Protein AF-A0A6V7JBC4-F1 (afdb_monomer)

Foldseek 3Di:
DDDLADCDPNDGDAAPVNDWDFDADPVPRDTPDTHGDNDD

Mean predicted aligned error: 3.77 Å

Structure (mmCIF, N/CA/C/O backbone):
data_AF-A0A6V7JBC4-F1
#
_entry.id   AF-A0A6V7JBC4-F1
#
loop_
_atom_site.group_PDB
_atom_site.id
_atom_site.type_symbol
_atom_site.label_atom_id
_atom_site.label_alt_id
_atom_site.label_comp_id
_atom_site.label_asym_id
_atom_site.label_entity_id
_atom_site.label_seq_id
_atom_site.pdbx_PDB_ins_code
_atom_site.Cartn_x
_atom_site.Cartn_y
_atom_site.Cartn_z
_atom_site.occupancy
_atom_site.B_iso_or_equiv
_atom_site.auth_seq_id
_atom_site.auth_comp_id
_atom_site.auth_asym_id
_atom_site.auth_atom_id
_atom_site.pdbx_PDB_model_num
ATOM 1 N N . LYS A 1 1 ? 2.154 15.910 -1.694 1.00 55.97 1 LYS A N 1
ATOM 2 C CA . LYS A 1 1 ? 1.192 14.779 -1.668 1.00 55.97 1 LYS A CA 1
ATOM 3 C C . LYS A 1 1 ? 2.034 13.514 -1.576 1.00 55.97 1 LYS A C 1
ATOM 5 O O . LYS A 1 1 ? 2.896 13.364 -2.429 1.00 55.97 1 LYS A O 1
ATOM 10 N N . PHE A 1 2 ? 1.914 12.713 -0.517 1.00 68.50 2 PHE A N 1
ATOM 11 C CA . PHE A 1 2 ? 2.724 11.495 -0.381 1.00 68.50 2 PHE A CA 1
ATOM 12 C C . PHE A 1 2 ? 2.234 10.435 -1.384 1.00 68.50 2 PHE A C 1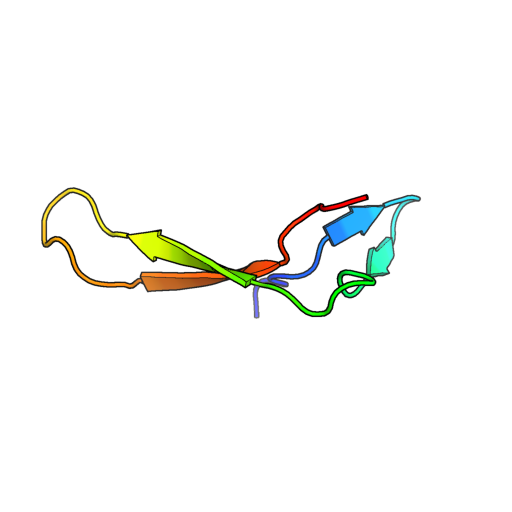
ATOM 14 O O . PHE A 1 2 ? 1.017 10.247 -1.470 1.00 68.50 2 PHE A O 1
ATOM 21 N N . PRO A 1 3 ? 3.124 9.796 -2.164 1.00 77.88 3 PRO A N 1
ATOM 22 C CA . PRO A 1 3 ? 2.746 8.724 -3.077 1.00 77.88 3 PRO A CA 1
ATOM 23 C C . PRO A 1 3 ? 2.422 7.448 -2.289 1.00 77.88 3 PRO A C 1
ATOM 25 O O . PRO A 1 3 ? 3.188 7.021 -1.433 1.00 77.88 3 PRO A O 1
ATOM 28 N N . PHE A 1 4 ? 1.271 6.847 -2.582 1.00 88.81 4 PHE A N 1
ATOM 29 C CA . PHE A 1 4 ? 0.790 5.570 -2.021 1.00 88.81 4 PHE A CA 1
ATOM 30 C C . PHE A 1 4 ? 1.090 4.387 -2.962 1.00 88.81 4 PHE A C 1
ATOM 32 O O . PHE A 1 4 ? 0.497 3.319 -2.844 1.00 88.81 4 PHE A O 1
ATOM 39 N N . GLN A 1 5 ? 1.987 4.621 -3.918 1.00 91.94 5 GLN A N 1
ATOM 40 C CA . GLN A 1 5 ? 2.467 3.697 -4.940 1.00 91.94 5 GLN A CA 1
ATOM 41 C C . GLN A 1 5 ? 3.683 2.912 -4.432 1.00 91.94 5 GLN A C 1
ATOM 43 O O . GLN A 1 5 ? 4.315 3.302 -3.448 1.00 91.94 5 GLN A O 1
ATOM 48 N N . LEU A 1 6 ? 4.027 1.819 -5.112 1.00 91.38 6 LEU A N 1
ATOM 49 C CA . LEU A 1 6 ? 5.227 1.043 -4.805 1.00 91.38 6 LEU A CA 1
ATOM 50 C C . LEU A 1 6 ? 6.463 1.828 -5.247 1.00 91.38 6 LEU A C 1
ATOM 52 O O . LEU A 1 6 ? 6.426 2.505 -6.270 1.00 91.38 6 LEU A O 1
ATOM 56 N N . PHE A 1 7 ? 7.560 1.731 -4.500 1.00 93.19 7 PHE A N 1
ATOM 57 C CA . PHE A 1 7 ? 8.833 2.329 -4.898 1.00 93.19 7 PHE A CA 1
ATOM 58 C C . PHE A 1 7 ? 9.786 1.231 -5.372 1.00 93.19 7 PHE A C 1
ATOM 60 O O . PHE A 1 7 ? 10.314 0.469 -4.562 1.00 93.19 7 PHE A O 1
ATOM 67 N N . ILE A 1 8 ? 9.960 1.115 -6.689 1.00 93.06 8 ILE A N 1
ATOM 68 C CA . ILE A 1 8 ? 10.712 0.040 -7.348 1.00 93.06 8 ILE A CA 1
ATOM 69 C C . ILE A 1 8 ? 11.623 0.674 -8.393 1.00 93.06 8 ILE A C 1
ATOM 71 O O . ILE A 1 8 ? 11.192 1.532 -9.154 1.00 93.06 8 ILE A O 1
ATOM 75 N N . ASN A 1 9 ? 12.891 0.257 -8.430 1.00 95.50 9 ASN A N 1
ATOM 76 C CA . ASN A 1 9 ? 13.877 0.761 -9.392 1.00 95.50 9 ASN A CA 1
ATOM 77 C C . ASN A 1 9 ? 13.972 2.304 -9.435 1.00 95.50 9 ASN A C 1
ATOM 79 O O . ASN A 1 9 ? 14.071 2.908 -10.497 1.00 95.50 9 ASN A O 1
ATOM 83 N N . ASN A 1 10 ? 13.949 2.938 -8.259 1.00 94.88 10 ASN A N 1
ATOM 84 C CA . ASN A 1 10 ? 14.043 4.391 -8.099 1.00 94.88 10 ASN A CA 1
ATOM 85 C C . ASN A 1 10 ? 12.851 5.195 -8.665 1.00 94.88 10 ASN A C 1
ATOM 87 O O . ASN A 1 10 ? 12.943 6.415 -8.811 1.00 94.88 10 ASN A O 1
ATOM 91 N N . GLU A 1 11 ? 11.728 4.528 -8.933 1.00 94.31 11 GLU A N 1
ATOM 92 C CA . GLU A 1 11 ? 10.498 5.116 -9.460 1.00 94.31 11 GLU A CA 1
ATOM 93 C C . GLU A 1 11 ? 9.284 4.725 -8.604 1.00 94.31 11 GLU A C 1
ATOM 95 O O . GLU A 1 11 ? 9.269 3.681 -7.948 1.00 94.31 11 GLU A O 1
ATOM 100 N N . PHE A 1 12 ? 8.251 5.574 -8.606 1.00 93.06 12 PHE A N 1
ATOM 101 C CA . PHE A 1 12 ? 6.949 5.251 -8.022 1.00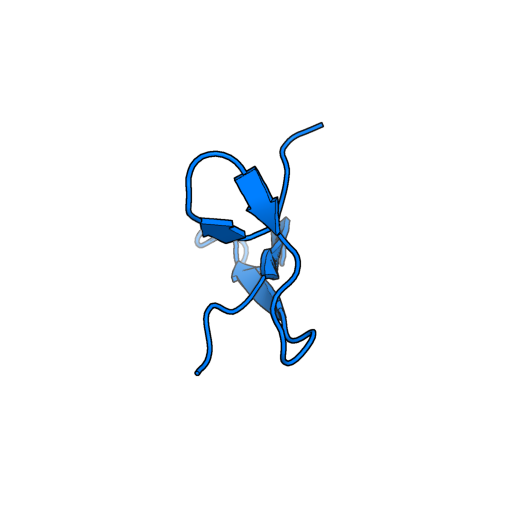 93.06 12 PHE A CA 1
ATOM 102 C C . PHE A 1 12 ? 6.055 4.619 -9.087 1.00 93.06 12 PHE A C 1
ATOM 104 O O . PHE A 1 12 ? 5.755 5.259 -10.094 1.00 93.06 12 PHE A O 1
ATOM 111 N N . VAL A 1 13 ? 5.622 3.383 -8.852 1.00 91.50 13 VAL A N 1
ATOM 112 C CA . VAL A 1 13 ? 4.845 2.584 -9.805 1.00 91.50 13 VAL A CA 1
ATOM 113 C C . VAL A 1 13 ? 3.556 2.067 -9.175 1.00 91.50 13 VAL A C 1
ATOM 115 O O . VAL A 1 13 ? 3.493 1.764 -7.979 1.00 91.50 13 VAL A O 1
ATOM 118 N N . ASP A 1 14 ? 2.510 1.958 -9.988 1.00 89.94 14 ASP A N 1
ATOM 119 C CA . ASP A 1 14 ? 1.274 1.304 -9.569 1.00 89.94 14 ASP A CA 1
ATOM 120 C C . ASP A 1 14 ? 1.492 -0.205 -9.397 1.00 89.94 14 ASP A C 1
ATOM 122 O O . ASP A 1 14 ? 2.309 -0.820 -10.086 1.00 89.94 14 ASP A O 1
ATOM 126 N N . ALA A 1 15 ? 0.748 -0.812 -8.473 1.00 91.25 15 ALA A N 1
ATOM 127 C CA . ALA A 1 15 ? 0.718 -2.262 -8.349 1.00 91.25 15 ALA A CA 1
ATOM 128 C C . ALA A 1 15 ? 0.128 -2.883 -9.621 1.00 91.25 15 ALA A C 1
ATOM 130 O O . ALA A 1 15 ? -0.910 -2.429 -10.108 1.00 91.25 15 ALA A O 1
ATOM 131 N N . VAL A 1 16 ? 0.739 -3.961 -10.114 1.00 90.06 16 VAL A N 1
ATOM 132 C CA . VAL A 1 16 ? 0.274 -4.674 -11.317 1.00 90.06 16 VAL A CA 1
ATOM 133 C C . VAL A 1 16 ? -1.153 -5.198 -11.136 1.00 90.06 16 VAL A C 1
ATOM 135 O O . VAL A 1 16 ? -1.971 -5.102 -12.047 1.00 90.06 16 VAL A O 1
ATOM 138 N N . SER A 1 17 ? -1.488 -5.699 -9.946 1.00 89.69 17 SER A N 1
ATOM 139 C CA . SER A 1 17 ? -2.843 -6.151 -9.610 1.00 89.69 17 SER A CA 1
ATOM 140 C C . SER A 1 17 ? -3.849 -5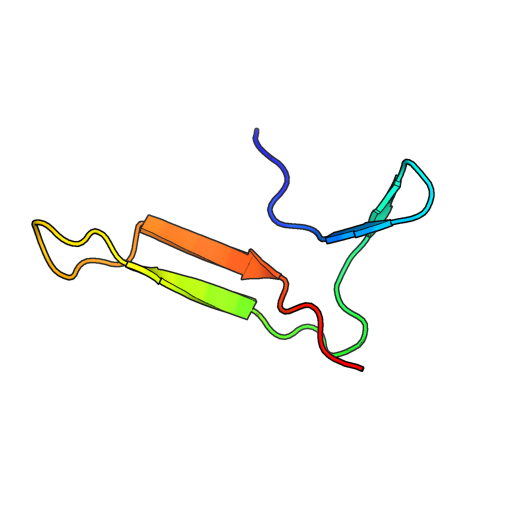.020 -9.379 1.00 89.69 17 SER A C 1
ATOM 142 O O . SER A 1 17 ? -5.046 -5.288 -9.272 1.00 89.69 17 SER A O 1
ATOM 144 N N . GLY A 1 18 ? -3.391 -3.770 -9.244 1.00 88.44 18 GLY A N 1
ATOM 145 C CA . GLY A 1 18 ? -4.218 -2.617 -8.878 1.00 88.44 18 GLY A CA 1
ATOM 146 C C . GLY A 1 18 ? -4.784 -2.659 -7.452 1.00 88.44 18 GLY A C 1
ATOM 147 O O . GLY A 1 18 ? -5.550 -1.769 -7.073 1.00 88.44 18 GLY A O 1
ATOM 148 N N . LYS A 1 19 ? -4.427 -3.672 -6.652 1.00 91.81 19 LYS A N 1
ATOM 149 C CA . LYS A 1 19 ? -4.918 -3.833 -5.283 1.00 91.81 19 LYS A CA 1
ATOM 150 C C . LYS A 1 19 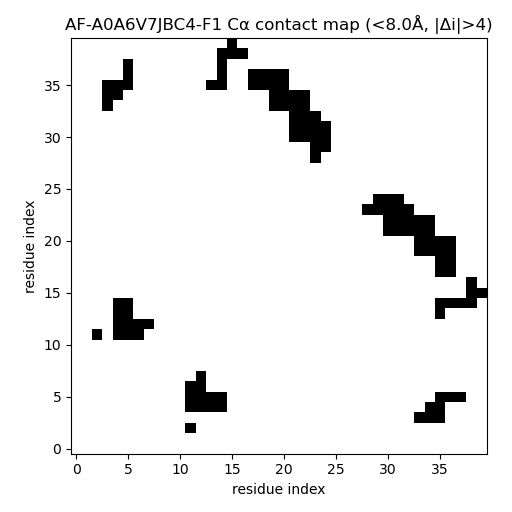? -4.296 -2.814 -4.341 1.00 91.81 19 LYS A C 1
ATOM 152 O O . LYS A 1 19 ? -3.169 -2.345 -4.520 1.00 91.81 19 LYS A O 1
ATOM 157 N N . LYS A 1 20 ? -5.056 -2.494 -3.301 1.00 93.00 20 LYS A N 1
ATOM 158 C CA . LYS A 1 20 ? -4.629 -1.644 -2.197 1.00 93.00 20 LYS A CA 1
ATOM 159 C C . LYS A 1 20 ? -5.098 -2.252 -0.890 1.00 93.00 20 LYS A C 1
ATOM 161 O O . LYS A 1 20 ? -6.136 -2.912 -0.863 1.00 93.00 20 LYS A O 1
ATOM 166 N N . PHE A 1 21 ? -4.384 -1.963 0.190 1.00 92.44 21 PHE A N 1
ATOM 167 C CA . PHE A 1 21 ? -4.808 -2.339 1.532 1.00 92.44 21 PHE A CA 1
ATOM 168 C C . PHE A 1 21 ? -5.009 -1.108 2.426 1.00 92.44 21 PHE A C 1
ATOM 170 O O . PHE A 1 21 ? -4.254 -0.130 2.331 1.00 92.44 21 PHE A O 1
ATOM 177 N N . PRO A 1 22 ? -6.032 -1.122 3.300 1.00 94.81 22 PRO A N 1
ATOM 178 C CA . PRO A 1 22 ? -6.298 -0.016 4.202 1.00 94.81 22 PRO A CA 1
ATOM 179 C C . PRO A 1 22 ? -5.269 0.018 5.337 1.00 94.81 22 PRO A C 1
ATOM 181 O O . PRO A 1 22 ? -5.035 -0.967 6.034 1.00 94.81 22 PRO A O 1
ATOM 184 N N . THR A 1 23 ? -4.695 1.191 5.575 1.00 94.69 23 THR A N 1
ATOM 185 C CA . THR A 1 23 ? -3.918 1.499 6.776 1.00 94.69 23 THR A CA 1
ATOM 186 C C . THR A 1 23 ? -4.861 2.014 7.851 1.00 94.69 23 THR A C 1
ATOM 188 O O . THR A 1 23 ? -5.482 3.073 7.706 1.00 94.69 23 THR A O 1
ATOM 191 N N . ILE A 1 24 ? -4.975 1.254 8.934 1.00 97.00 24 ILE A N 1
ATOM 192 C CA . ILE A 1 24 ?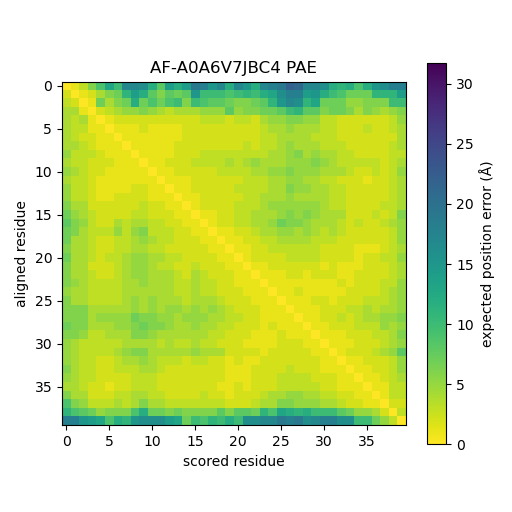 -5.914 1.517 10.022 1.00 97.00 24 ILE A CA 1
ATOM 193 C C . ILE A 1 24 ? -5.195 2.243 11.161 1.00 97.00 24 ILE A C 1
ATOM 195 O O . ILE A 1 24 ? -4.098 1.865 11.566 1.00 97.00 24 ILE A O 1
ATOM 199 N N . ASN A 1 25 ? -5.831 3.278 11.708 1.00 95.81 25 ASN A N 1
ATOM 200 C CA . ASN A 1 25 ? -5.377 3.944 12.920 1.00 95.81 25 ASN A CA 1
ATOM 201 C C . ASN A 1 25 ? -5.592 3.022 14.137 1.00 95.81 25 ASN A C 1
ATOM 203 O O . ASN A 1 25 ? -6.750 2.758 14.476 1.00 95.81 25 ASN A O 1
ATOM 207 N N . PRO A 1 26 ? -4.538 2.597 14.857 1.00 95.75 26 PRO A N 1
ATOM 208 C CA . PRO A 1 26 ? -4.688 1.675 15.983 1.00 95.75 26 PRO A CA 1
ATOM 209 C C . PRO A 1 26 ? -5.465 2.268 17.171 1.00 95.75 26 PRO A C 1
ATOM 211 O O . PRO A 1 26 ? -6.049 1.518 17.943 1.00 95.75 26 PRO A O 1
ATOM 214 N N . ALA A 1 27 ? -5.522 3.597 17.316 1.00 97.19 27 ALA A N 1
ATOM 215 C CA . ALA A 1 27 ? -6.225 4.258 18.419 1.00 97.19 27 ALA A CA 1
ATOM 216 C C . ALA A 1 27 ? -7.739 4.407 18.188 1.00 97.19 27 ALA A C 1
ATOM 218 O O . ALA A 1 27 ? -8.487 4.617 19.138 1.00 97.19 27 ALA A O 1
ATOM 219 N N . THR A 1 28 ? -8.201 4.352 16.934 1.00 96.75 28 THR A N 1
ATOM 220 C CA . THR A 1 28 ? -9.616 4.616 16.593 1.00 96.75 28 THR A CA 1
ATOM 221 C C . THR A 1 28 ? -10.264 3.537 15.733 1.00 96.75 28 THR A C 1
ATOM 223 O O . THR A 1 28 ? -11.477 3.572 15.543 1.00 96.75 28 THR A O 1
ATOM 226 N N . GLY A 1 29 ? -9.480 2.617 15.164 1.00 96.19 29 GLY A N 1
ATOM 227 C CA . GLY A 1 29 ? -9.953 1.616 14.206 1.00 96.19 29 GLY A CA 1
ATOM 228 C C . GLY A 1 29 ? -10.370 2.192 12.849 1.00 96.19 29 GLY A C 1
ATOM 229 O O . GLY A 1 29 ? -10.888 1.463 12.009 1.00 96.19 29 GLY A O 1
ATOM 230 N N . LYS A 1 30 ? -10.165 3.493 12.607 1.00 96.88 30 LYS A N 1
ATOM 231 C CA . LYS A 1 30 ? -10.560 4.153 11.356 1.00 96.88 30 LYS A CA 1
ATOM 232 C C . LYS A 1 30 ? -9.480 4.020 10.290 1.00 96.88 30 LYS A C 1
ATOM 234 O O . LYS A 1 30 ? -8.290 4.078 10.598 1.00 96.88 30 LYS A O 1
ATOM 239 N N . VAL A 1 31 ? -9.895 3.910 9.032 1.00 95.50 31 VAL A N 1
ATOM 240 C CA . VAL A 1 31 ? -8.982 3.940 7.883 1.00 9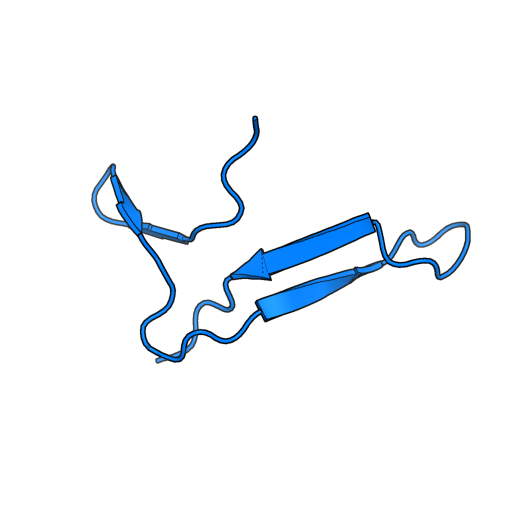5.50 31 VAL A CA 1
ATOM 241 C C . VAL A 1 31 ? -8.404 5.345 7.729 1.00 95.50 31 VAL A C 1
ATOM 243 O O . VAL A 1 31 ? -9.144 6.328 7.723 1.00 95.50 31 VAL A O 1
ATOM 246 N N . ILE A 1 32 ? -7.080 5.428 7.619 1.00 93.75 32 ILE A N 1
ATOM 247 C CA . ILE A 1 32 ? -6.351 6.674 7.361 1.00 93.75 32 ILE A CA 1
ATOM 24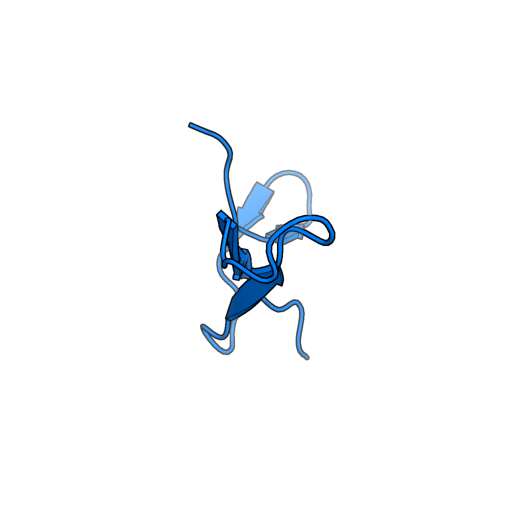8 C C . ILE A 1 32 ? -6.105 6.825 5.858 1.00 93.75 32 ILE A C 1
ATOM 250 O O . ILE A 1 32 ? -6.295 7.905 5.305 1.00 93.75 32 ILE A O 1
ATOM 254 N N . ILE A 1 33 ? -5.661 5.749 5.202 1.00 92.75 33 ILE A N 1
ATOM 255 C CA . ILE A 1 33 ? -5.284 5.748 3.785 1.00 92.75 33 ILE A CA 1
ATOM 256 C C . ILE A 1 33 ? -5.291 4.325 3.217 1.00 92.75 33 ILE A C 1
ATOM 258 O O . ILE A 1 33 ? -5.162 3.368 3.972 1.00 92.75 33 ILE A O 1
ATOM 262 N N . GLU A 1 34 ? -5.397 4.188 1.897 1.00 93.62 34 GLU A N 1
ATOM 263 C CA . GLU A 1 34 ? -5.173 2.934 1.173 1.00 93.62 34 GLU A CA 1
ATOM 264 C C . GLU A 1 34 ? -3.835 2.994 0.428 1.00 93.62 34 GLU A C 1
ATOM 266 O O . GLU A 1 34 ? -3.594 3.922 -0.349 1.00 93.62 34 GLU A O 1
ATOM 271 N N . VAL A 1 35 ? -2.965 2.015 0.662 1.00 93.38 35 VAL A N 1
ATOM 272 C CA . VAL A 1 35 ? -1.628 1.920 0.051 1.00 93.38 35 VAL A CA 1
ATOM 273 C C . VAL A 1 35 ? -1.579 0.760 -0.938 1.00 93.38 35 VAL A C 1
ATOM 275 O O . VAL A 1 35 ? -2.273 -0.236 -0.742 1.00 93.38 35 VAL A O 1
ATOM 278 N N . ALA A 1 36 ? -0.796 0.896 -2.011 1.00 94.44 36 ALA A N 1
ATOM 279 C CA . ALA A 1 36 ? -0.643 -0.142 -3.027 1.00 94.44 36 ALA A CA 1
ATOM 280 C C . ALA A 1 36 ? -0.129 -1.452 -2.411 1.00 94.44 36 ALA A C 1
ATOM 282 O O . ALA A 1 36 ? 0.824 -1.455 -1.630 1.00 94.44 36 ALA A O 1
ATOM 283 N N . 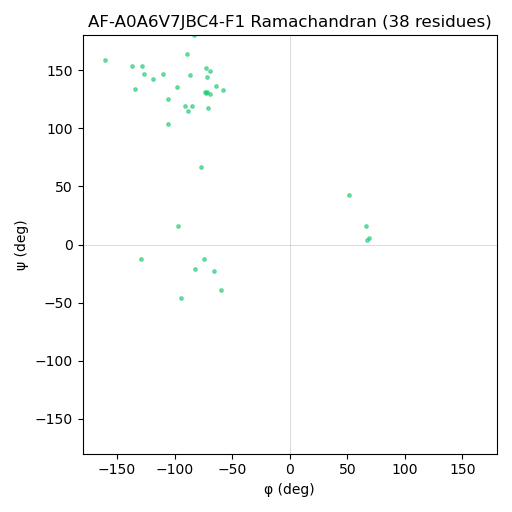GLU A 1 37 ? -0.767 -2.564 -2.766 1.00 92.75 37 GLU A N 1
ATOM 284 C CA . GLU A 1 37 ? -0.350 -3.892 -2.329 1.00 92.75 37 GLU A CA 1
ATOM 285 C C . GLU A 1 37 ? 0.735 -4.415 -3.274 1.00 92.75 37 GLU A C 1
ATOM 287 O O . GLU A 1 37 ? 0.512 -4.551 -4.476 1.00 92.75 37 GLU A O 1
ATOM 292 N N . GLY A 1 38 ? 1.924 -4.691 -2.734 1.00 88.00 38 GLY A N 1
ATOM 293 C CA . GLY A 1 38 ? 3.014 -5.324 -3.475 1.00 88.00 38 GLY A CA 1
ATOM 294 C C . GLY A 1 38 ? 2.779 -6.824 -3.619 1.00 88.00 38 GLY A C 1
ATOM 295 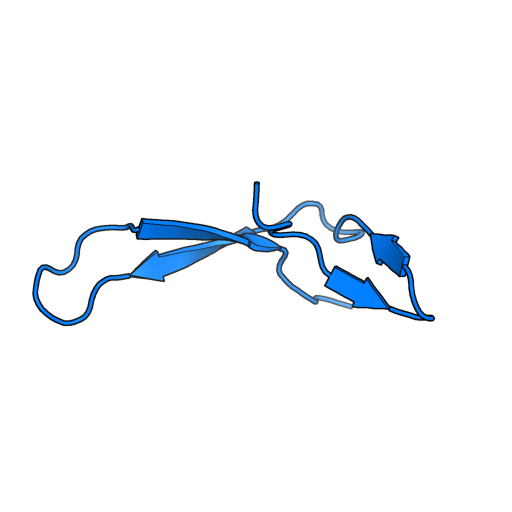O O . GLY A 1 38 ? 3.493 -7.606 -2.993 1.00 88.00 38 GLY A O 1
ATOM 296 N N . ASP A 1 39 ? 1.749 -7.214 -4.376 1.00 80.44 39 ASP A N 1
ATOM 297 C CA . ASP A 1 39 ? 1.578 -8.601 -4.813 1.00 80.44 39 ASP A CA 1
ATOM 298 C C . ASP A 1 39 ? 2.422 -8.906 -6.068 1.00 80.44 39 ASP A C 1
ATOM 300 O O . ASP A 1 39 ? 3.245 -8.094 -6.492 1.00 80.44 39 ASP A O 1
ATOM 304 N N . LYS A 1 40 ? 2.322 -10.152 -6.531 1.00 59.28 40 LYS A N 1
ATOM 305 C CA . LYS A 1 40 ? 3.309 -10.852 -7.361 1.00 59.28 40 LYS A CA 1
ATOM 306 C C . LYS A 1 40 ? 3.654 -10.183 -8.693 1.00 59.28 40 LYS A C 1
ATOM 308 O O . LYS A 1 40 ? 2.715 -9.797 -9.422 1.00 59.28 40 LYS A O 1
#

Nearest PDB structures (foldseek):
  7mjc-assembly1_A  TM=9.377E-01  e=2.202E-03  Homo sapiens
  1zum-assembly1_B  TM=9.364E-01  e=2.707E-03  Homo sapiens
  7yob-assembly1_C  TM=9.541E-01  e=1.001E-02  Mus musculus
  5eyu-assembly1_A  TM=9.590E-01  e=2.215E-01  Staphylococcus aureus
  8s33-assembly2_F  TM=8.851E-01  e=2.068E-01  Acinetobacter baumannii

InterPro domains:
  IPR016161 Aldehyde/histidinol dehydrogenase [SSF53720] (3-39)
  IPR016162 Aldehyde dehydrogenase, N-terminal [G3DSA:3.40.605.10] (1-40)

Organism: NCBI:txid1563983

Sequence (40 aa):
KFPFQLFINNEFVDAVSGKKFPTINPATGKVIIEVAEGDK

Solvent-accessible surface area (backbone atoms only — not comparable to full-atom values): 2691 Å² total; per-residue (Å²): 133,86,80,50,48,43,80,54,94,94,39,80,38,77,34,91,84,68,44,61,45,76,43,62,39,88,92,74,72,44,74,77,48,67,34,44,40,90,70,134

Radius of gyration: 11.6 Å; Cα contacts (8 Å, |Δi|>4): 58; chains: 1; bounding box: 25×26×30 Å

pLDDT: mean 90.14, std 9.2, range [55.97, 97.19]

Secondary structure (DSSP, 8-state):
----SEEETTEEE--TT--EEEEE-TTT--EEEEEE----